Protein AF-A0A2G9Y1F9-F1 (afdb_monomer_lite)

Secondary structure (DSSP, 8-state):
--HHHHHHHHHHHHHHHHHHHHHHHHTSS-HHHHHHHHHHHHHHHHHHHHHHHHHHT----HHHHHHHHHHHHHHHHHHHT-HHHHHHHHHHHHHHHHHHHHHHHHHTTS--HHHHHHHHHHHHHHHHHHHHHHHHHHHS-GGGGGG-

Structure (mmCIF, N/CA/C/O backbone):
data_AF-A0A2G9Y1F9-F1
#
_entry.id   AF-A0A2G9Y1F9-F1
#
loop_
_atom_site.group_PDB
_atom_site.id
_atom_site.type_symbol
_atom_site.label_atom_id
_atom_site.label_alt_id
_atom_site.label_comp_id
_atom_site.label_asym_id
_atom_site.label_entity_id
_atom_site.label_seq_id
_atom_site.pdbx_PDB_ins_code
_atom_site.Cartn_x
_atom_site.Cartn_y
_atom_site.Cartn_z
_atom_site.occupancy
_atom_site.B_iso_or_equiv
_atom_site.auth_seq_id
_atom_site.auth_comp_id
_atom_site.auth_asym_id
_atom_site.auth_atom_id
_atom_site.pdbx_PDB_model_num
ATOM 1 N N . MET A 1 1 ? 8.991 -26.734 -5.630 1.00 62.62 1 MET A N 1
ATOM 2 C CA . MET A 1 1 ? 7.708 -26.025 -5.420 1.00 62.62 1 MET A CA 1
ATOM 3 C C . MET A 1 1 ? 7.375 -25.263 -6.684 1.00 62.62 1 MET A C 1
ATOM 5 O O . MET A 1 1 ? 8.219 -24.498 -7.142 1.00 62.62 1 MET A O 1
ATOM 9 N N . GLU A 1 2 ? 6.191 -25.476 -7.248 1.00 85.88 2 GLU A N 1
ATOM 10 C CA . GLU A 1 2 ? 5.730 -24.705 -8.405 1.00 85.88 2 GLU A CA 1
ATOM 11 C C . GLU A 1 2 ? 5.581 -23.215 -8.056 1.00 85.88 2 GLU A C 1
ATOM 13 O O . GLU A 1 2 ? 5.295 -22.863 -6.908 1.00 85.88 2 GLU A O 1
ATOM 18 N N . LYS A 1 3 ? 5.781 -22.325 -9.040 1.00 84.75 3 LYS A N 1
ATOM 19 C CA . LYS A 1 3 ? 5.662 -20.863 -8.858 1.00 84.75 3 LYS A CA 1
ATOM 20 C C . LYS A 1 3 ? 4.294 -20.478 -8.285 1.00 84.75 3 LYS A C 1
ATOM 22 O O . LYS A 1 3 ? 4.214 -19.638 -7.393 1.00 84.75 3 LYS A O 1
ATOM 27 N N . THR A 1 4 ? 3.250 -21.170 -8.732 1.00 89.38 4 THR A N 1
ATOM 28 C CA . THR A 1 4 ? 1.864 -21.022 -8.280 1.00 89.38 4 THR A CA 1
ATOM 29 C C . THR A 1 4 ? 1.713 -21.243 -6.777 1.00 89.38 4 THR A C 1
ATOM 31 O O . THR A 1 4 ? 1.062 -20.446 -6.109 1.00 89.38 4 THR A O 1
ATOM 34 N N . ALA A 1 5 ? 2.373 -22.261 -6.215 1.00 89.19 5 ALA A N 1
ATOM 35 C CA . ALA A 1 5 ? 2.306 -22.542 -4.782 1.00 89.19 5 ALA A CA 1
ATOM 36 C C . ALA A 1 5 ? 2.920 -21.406 -3.951 1.00 89.19 5 ALA A C 1
ATOM 38 O O . ALA A 1 5 ? 2.364 -21.015 -2.929 1.00 89.19 5 ALA A O 1
ATOM 39 N N . LYS A 1 6 ? 4.033 -20.819 -4.413 1.00 87.94 6 LYS A N 1
ATOM 40 C CA . LYS A 1 6 ? 4.661 -19.677 -3.731 1.00 87.94 6 LYS A CA 1
ATOM 41 C C . LYS A 1 6 ? 3.743 -18.453 -3.723 1.00 87.94 6 LYS A C 1
ATOM 43 O O . LYS A 1 6 ? 3.576 -17.826 -2.684 1.00 87.94 6 LYS A O 1
ATOM 48 N N . ILE A 1 7 ? 3.117 -18.149 -4.861 1.00 90.69 7 ILE A N 1
ATOM 49 C CA . ILE A 1 7 ? 2.166 -17.034 -4.979 1.00 90.69 7 ILE A CA 1
ATOM 50 C C . ILE A 1 7 ? 0.947 -17.275 -4.086 1.00 90.69 7 ILE A C 1
ATOM 52 O O . ILE A 1 7 ? 0.532 -16.372 -3.364 1.00 90.69 7 ILE A O 1
ATOM 56 N N . ALA A 1 8 ? 0.412 -18.498 -4.077 1.00 92.88 8 ALA A N 1
ATOM 57 C CA . ALA A 1 8 ? -0.714 -18.861 -3.225 1.00 92.88 8 ALA A CA 1
ATOM 58 C C . ALA A 1 8 ? -0.398 -18.632 -1.740 1.00 92.88 8 ALA A C 1
ATOM 60 O O . ALA A 1 8 ? -1.220 -18.062 -1.032 1.00 92.88 8 ALA A O 1
ATOM 61 N N . VAL A 1 9 ? 0.806 -18.986 -1.278 1.00 92.44 9 VAL A N 1
ATOM 62 C CA . VAL A 1 9 ? 1.230 -18.731 0.110 1.00 92.44 9 VAL A CA 1
ATOM 63 C C . VAL A 1 9 ? 1.259 -17.232 0.426 1.00 92.44 9 VAL A C 1
ATOM 65 O O . VAL A 1 9 ? 0.749 -16.825 1.471 1.00 92.44 9 VAL A O 1
ATOM 68 N N . ILE A 1 10 ? 1.789 -16.393 -0.473 1.00 92.31 10 ILE A N 1
ATOM 69 C CA . ILE A 1 10 ? 1.791 -14.929 -0.288 1.00 92.31 10 ILE A CA 1
ATOM 70 C C . ILE A 1 10 ? 0.351 -14.409 -0.188 1.00 92.31 10 ILE A C 1
ATOM 72 O O . ILE A 1 10 ? 0.013 -13.685 0.744 1.00 92.31 10 ILE A O 1
ATOM 76 N N . MET A 1 11 ? -0.518 -14.815 -1.116 1.00 93.06 11 MET A N 1
ATOM 77 C CA . MET A 1 11 ? -1.903 -14.339 -1.165 1.00 93.06 11 MET A CA 1
ATOM 78 C C . MET A 1 11 ? -2.705 -14.792 0.058 1.00 93.06 11 MET A C 1
ATOM 80 O O . MET A 1 11 ? -3.383 -13.981 0.684 1.00 93.06 11 MET A O 1
ATOM 84 N N . VAL A 1 12 ? -2.598 -16.067 0.440 1.00 95.12 12 VAL A N 1
ATOM 85 C CA . VAL A 1 12 ? -3.313 -16.626 1.596 1.00 95.12 12 VAL A CA 1
ATOM 86 C C . VAL A 1 12 ? -2.829 -15.993 2.894 1.00 95.12 12 VAL A C 1
ATOM 88 O O . VAL A 1 12 ? -3.658 -15.632 3.729 1.00 95.12 12 VAL A O 1
ATOM 91 N N . SER A 1 13 ? -1.517 -15.812 3.068 1.00 93.75 13 SER A N 1
ATOM 92 C CA . SER A 1 13 ? -0.974 -15.168 4.272 1.00 93.75 13 SER A CA 1
ATOM 93 C C . SER A 1 13 ? -1.430 -13.712 4.381 1.00 93.75 13 SER A C 1
ATOM 95 O O . SER A 1 13 ? -1.929 -13.311 5.431 1.00 93.75 13 SER A O 1
ATOM 97 N N . MET A 1 14 ? -1.359 -12.949 3.288 1.00 94.12 14 MET A N 1
ATOM 98 C CA . MET A 1 14 ? -1.812 -11.559 3.246 1.00 94.12 14 MET A CA 1
ATOM 99 C C . MET A 1 14 ? -3.306 -11.432 3.566 1.00 94.12 14 MET A C 1
ATOM 101 O O . MET A 1 14 ? -3.687 -10.633 4.423 1.00 94.12 14 MET A O 1
ATOM 105 N N . LEU A 1 15 ? -4.150 -12.245 2.920 1.00 93.62 15 LEU A N 1
ATOM 106 C CA . LEU A 1 15 ? -5.595 -12.239 3.153 1.00 93.62 15 LEU A CA 1
ATOM 107 C C . LEU A 1 15 ? -5.923 -12.601 4.598 1.00 93.62 15 LEU A C 1
ATOM 109 O O . LEU A 1 15 ? -6.695 -11.886 5.228 1.00 93.62 15 LEU A O 1
ATOM 113 N N . SER A 1 16 ? -5.288 -13.645 5.136 1.00 94.44 16 SER A N 1
ATOM 114 C CA . SER A 1 16 ? -5.521 -14.109 6.508 1.00 94.44 16 SER A CA 1
ATOM 115 C C . SER A 1 16 ? -5.185 -13.033 7.539 1.00 94.44 16 SER A C 1
ATOM 117 O O . SER A 1 16 ? -5.936 -12.829 8.493 1.00 94.44 16 SER A O 1
ATOM 119 N N . VAL A 1 17 ? -4.078 -12.313 7.340 1.00 94.81 17 VAL A N 1
ATOM 120 C CA . VAL A 1 17 ? -3.635 -11.255 8.255 1.00 94.81 17 VAL A CA 1
ATOM 121 C C . VAL A 1 17 ? -4.549 -10.032 8.177 1.00 94.81 17 VAL A C 1
ATOM 123 O O . VAL A 1 17 ? -4.948 -9.514 9.220 1.00 94.81 17 VAL A O 1
ATOM 126 N N . TYR A 1 18 ? -4.967 -9.611 6.978 1.00 92.31 18 TYR A N 1
ATOM 127 C CA . TYR A 1 18 ? -5.924 -8.509 6.841 1.00 92.31 18 TYR A CA 1
ATOM 128 C C . TYR A 1 18 ? -7.310 -8.856 7.387 1.00 92.31 18 TYR A C 1
ATOM 130 O O . TYR A 1 18 ? -7.879 -8.066 8.143 1.00 92.31 18 TYR A O 1
ATOM 138 N N . SER A 1 19 ? -7.846 -10.035 7.058 1.00 91.88 19 SER A N 1
ATOM 139 C CA . SER A 1 19 ? -9.144 -10.479 7.573 1.00 91.88 19 SER A CA 1
ATOM 140 C C . SER A 1 19 ? -9.110 -10.656 9.086 1.00 91.88 19 SER A C 1
ATOM 142 O O . SER A 1 19 ? -10.044 -10.248 9.772 1.00 91.88 19 SER A O 1
ATOM 144 N N . GLY A 1 20 ? -8.015 -11.214 9.614 1.00 92.06 20 GLY A N 1
ATOM 145 C CA . GLY A 1 20 ? -7.795 -11.369 11.047 1.00 92.06 20 GLY A CA 1
ATOM 146 C C . GLY A 1 20 ? -7.717 -10.019 11.752 1.00 92.06 20 GLY A C 1
ATOM 147 O O . GLY A 1 20 ? -8.406 -9.814 12.746 1.00 92.06 20 GLY A O 1
ATOM 148 N N . GLY A 1 21 ? -6.954 -9.068 11.206 1.00 90.31 21 GLY A N 1
ATOM 149 C CA . GLY A 1 21 ? -6.843 -7.719 11.756 1.00 90.31 21 GLY A CA 1
ATOM 150 C C . GLY A 1 21 ? -8.165 -6.960 11.759 1.00 90.31 21 GLY A C 1
ATOM 151 O O . GLY A 1 21 ? -8.526 -6.364 12.773 1.00 90.31 21 GLY A O 1
ATOM 152 N N . TRP A 1 22 ? -8.933 -7.044 10.671 1.00 89.31 22 TRP A N 1
ATOM 153 C CA . TRP A 1 22 ? -10.268 -6.449 10.604 1.00 89.31 22 TRP A CA 1
ATOM 154 C C . TRP A 1 22 ? -11.238 -7.092 11.605 1.00 89.31 22 TRP A C 1
ATOM 156 O O . TRP A 1 22 ? -11.905 -6.383 12.357 1.00 89.31 22 TRP A O 1
ATOM 166 N N . PHE A 1 23 ? -11.267 -8.425 11.683 1.00 90.38 23 PHE A N 1
ATOM 167 C CA . PHE A 1 23 ? -12.123 -9.152 12.621 1.00 90.38 23 PHE A CA 1
ATOM 168 C C . PHE A 1 23 ? -11.795 -8.813 14.081 1.00 90.38 23 PHE A C 1
ATOM 170 O O . PHE A 1 23 ? -12.698 -8.547 14.875 1.00 90.38 23 PHE A O 1
ATOM 177 N N . LEU A 1 24 ? -10.509 -8.768 14.438 1.00 88.44 24 LEU A N 1
ATOM 178 C CA . LEU A 1 24 ? -10.074 -8.458 15.800 1.00 88.44 24 LEU A CA 1
ATOM 179 C C . LEU A 1 24 ? -10.390 -7.009 16.188 1.00 88.44 24 LEU A C 1
ATOM 181 O O . LEU A 1 24 ? -10.742 -6.744 17.339 1.00 88.44 24 LEU A O 1
ATOM 185 N N . ARG A 1 25 ? -10.303 -6.090 15.218 1.00 84.38 25 ARG A N 1
ATOM 186 C CA . ARG A 1 25 ? -10.618 -4.674 15.410 1.00 84.38 25 ARG A CA 1
ATOM 187 C C . ARG A 1 25 ? -12.111 -4.432 15.614 1.00 84.38 25 ARG A C 1
ATOM 189 O O . ARG A 1 25 ? -12.461 -3.647 16.487 1.00 84.38 25 ARG A O 1
ATOM 196 N N . GLU A 1 26 ? -12.954 -5.082 14.813 1.00 84.31 26 GLU A N 1
ATOM 197 C CA . GLU A 1 26 ? -14.388 -4.777 14.746 1.00 84.31 26 GLU A CA 1
ATOM 198 C C . GLU A 1 26 ? -15.240 -5.674 15.650 1.00 84.31 26 GLU A C 1
ATOM 200 O O . GLU A 1 26 ? -16.171 -5.208 16.297 1.00 84.31 26 GLU A O 1
ATOM 205 N N . LYS A 1 27 ? -14.918 -6.971 15.720 1.00 83.44 27 LYS A N 1
ATOM 206 C CA . LYS A 1 27 ? -15.686 -7.961 16.495 1.00 83.44 27 LYS A CA 1
ATOM 207 C C . LYS A 1 27 ? -15.005 -8.377 17.792 1.00 83.44 27 LYS A C 1
ATOM 209 O O . LYS A 1 27 ? -15.686 -8.779 18.727 1.00 83.44 27 LYS A O 1
ATOM 214 N N . GLY A 1 28 ? -13.676 -8.302 17.850 1.00 75.00 28 GLY A N 1
ATOM 215 C CA . GLY A 1 28 ? -12.899 -8.737 19.013 1.00 75.00 28 GLY A CA 1
ATOM 216 C C . GLY A 1 28 ? -12.770 -7.699 20.130 1.00 75.00 28 GLY A C 1
ATOM 217 O O . GLY A 1 28 ? -12.317 -8.047 21.212 1.00 75.00 28 GLY A O 1
ATOM 218 N N . GLY A 1 29 ? -13.100 -6.426 19.884 1.00 79.31 29 GLY A N 1
ATOM 219 C CA . GLY A 1 29 ? -12.879 -5.333 20.845 1.00 79.31 29 GLY A CA 1
ATOM 220 C C . GLY A 1 29 ? -11.400 -4.968 21.068 1.00 79.31 29 GLY A C 1
ATOM 221 O O . GLY A 1 29 ? -11.096 -3.999 21.762 1.00 79.31 29 GLY A O 1
ATOM 222 N N . TYR A 1 30 ? -10.458 -5.683 20.441 1.00 82.44 30 TYR A N 1
ATOM 223 C CA . TYR A 1 30 ? -9.018 -5.447 20.557 1.00 82.44 30 TYR A CA 1
ATOM 224 C C . TYR A 1 30 ? -8.530 -4.486 19.471 1.00 82.44 30 TYR A C 1
ATOM 226 O O . TYR A 1 30 ? -7.829 -4.871 18.531 1.00 82.44 30 TYR A O 1
ATOM 234 N N . ARG A 1 31 ? -8.881 -3.203 19.620 1.00 79.50 31 ARG A N 1
ATOM 235 C CA . ARG A 1 31 ? -8.560 -2.139 18.652 1.00 79.50 31 ARG A CA 1
ATOM 236 C C . ARG A 1 31 ? -7.072 -2.108 18.269 1.00 79.50 31 ARG A C 1
ATOM 238 O O . ARG A 1 31 ? -6.749 -2.138 17.085 1.00 79.50 31 ARG A O 1
ATOM 245 N N . ARG A 1 32 ? -6.172 -2.116 19.262 1.00 81.00 32 ARG A N 1
ATOM 246 C CA . ARG A 1 32 ? -4.710 -2.032 19.056 1.00 81.00 32 ARG A CA 1
ATOM 247 C C . ARG A 1 32 ? -4.144 -3.251 18.323 1.00 81.00 32 ARG A C 1
ATOM 249 O O . ARG A 1 32 ? -3.371 -3.099 17.384 1.00 81.00 32 ARG A O 1
ATOM 256 N N . SER A 1 33 ? -4.551 -4.456 18.717 1.00 85.81 33 SER A N 1
ATOM 257 C CA . SER A 1 33 ? -4.077 -5.698 18.093 1.00 85.81 33 SER A CA 1
ATOM 258 C C . SER A 1 33 ? -4.600 -5.854 16.664 1.00 85.81 33 SER A C 1
ATOM 260 O O . SER A 1 33 ? -3.862 -6.296 15.787 1.00 85.81 33 SER A O 1
ATOM 262 N N . GLY A 1 34 ? -5.847 -5.443 16.410 1.00 86.00 34 GLY A N 1
ATOM 263 C CA . GLY A 1 34 ? -6.411 -5.398 15.063 1.00 86.00 34 GLY A CA 1
ATOM 264 C C . GLY A 1 34 ? -5.668 -4.422 14.148 1.00 86.00 34 GLY A C 1
ATOM 265 O O . GLY A 1 34 ? -5.325 -4.778 13.024 1.00 86.00 34 GLY A O 1
ATOM 266 N N . GLU A 1 35 ? -5.334 -3.224 14.638 1.00 85.81 35 GLU A N 1
ATOM 267 C CA . GLU A 1 35 ? -4.512 -2.265 13.885 1.00 85.81 35 GLU A CA 1
ATOM 268 C C . GLU A 1 35 ? -3.091 -2.785 13.620 1.00 85.81 35 GLU A C 1
ATOM 270 O O . GLU A 1 35 ? -2.598 -2.651 12.501 1.00 85.81 35 GLU A O 1
ATOM 275 N N . ALA A 1 36 ? -2.460 -3.451 14.592 1.00 88.88 36 ALA A N 1
ATOM 276 C CA . ALA A 1 36 ? -1.151 -4.079 14.407 1.00 88.88 36 ALA A CA 1
ATOM 277 C C . ALA A 1 36 ? -1.173 -5.184 13.334 1.00 88.88 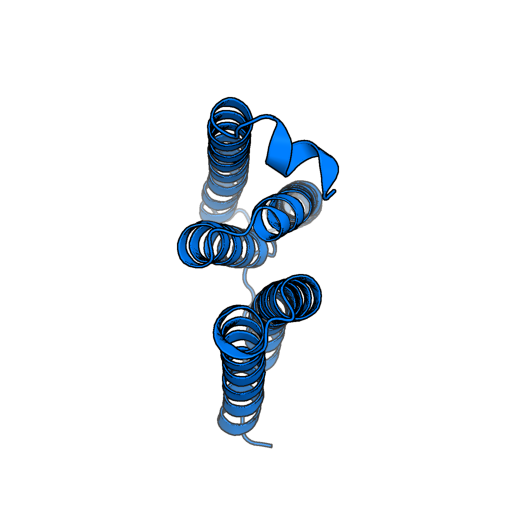36 ALA A C 1
ATOM 279 O O . ALA A 1 36 ? -0.261 -5.270 12.515 1.00 88.88 36 ALA A O 1
ATOM 280 N N . LEU A 1 37 ? -2.231 -6.000 13.289 1.00 91.12 37 LEU A N 1
ATOM 281 C CA . LEU A 1 37 ? -2.425 -7.006 12.239 1.00 91.12 37 LEU A CA 1
ATOM 282 C C . LEU A 1 37 ? -2.637 -6.365 10.863 1.00 91.12 37 LEU A C 1
ATOM 284 O O . LEU A 1 37 ? -2.070 -6.828 9.881 1.00 91.12 37 LEU A O 1
ATOM 288 N N . ILE A 1 38 ? -3.398 -5.273 10.774 1.00 90.44 38 ILE A N 1
ATOM 289 C CA . ILE A 1 38 ? -3.577 -4.548 9.507 1.00 90.44 38 ILE A CA 1
ATOM 290 C C . ILE A 1 38 ? -2.240 -3.945 9.030 1.00 90.44 38 ILE A C 1
ATOM 292 O O . ILE A 1 38 ? -1.928 -4.012 7.839 1.00 90.44 38 ILE A O 1
ATOM 296 N N . LEU A 1 39 ? -1.423 -3.410 9.945 1.00 90.56 39 LEU A N 1
ATOM 297 C CA . LEU A 1 39 ? -0.058 -2.961 9.644 1.00 90.56 39 LEU A CA 1
ATOM 298 C C . LEU A 1 39 ? 0.825 -4.112 9.156 1.00 90.56 39 LEU A C 1
ATOM 300 O O . LEU A 1 39 ? 1.526 -3.970 8.156 1.00 90.56 39 LEU A O 1
ATOM 304 N N . LEU A 1 40 ? 0.763 -5.265 9.823 1.00 92.69 40 LEU A N 1
ATOM 305 C CA . LEU A 1 40 ? 1.490 -6.461 9.408 1.00 92.69 40 LEU A CA 1
ATOM 306 C C . LEU A 1 40 ? 1.071 -6.902 7.998 1.00 92.69 40 LEU A C 1
ATOM 308 O O . LEU A 1 40 ? 1.929 -7.218 7.178 1.00 92.69 40 LEU A O 1
ATOM 312 N N . GLY A 1 41 ? -0.226 -6.848 7.683 1.00 93.56 41 GLY A N 1
ATOM 313 C CA . GLY A 1 41 ? -0.745 -7.118 6.341 1.00 93.56 41 GLY A CA 1
ATOM 314 C C . GLY A 1 41 ? -0.122 -6.204 5.284 1.00 93.56 41 GLY A C 1
ATOM 315 O O . GLY A 1 41 ? 0.275 -6.675 4.220 1.00 93.56 41 GLY A O 1
ATOM 316 N N . ALA A 1 42 ? 0.067 -4.921 5.606 1.00 92.50 42 ALA A N 1
ATOM 317 C CA . ALA A 1 42 ? 0.711 -3.957 4.714 1.00 92.50 42 ALA A CA 1
ATOM 318 C C . ALA A 1 42 ? 2.208 -4.240 4.489 1.00 92.50 42 ALA A C 1
ATOM 320 O O . ALA A 1 42 ? 2.722 -3.989 3.396 1.00 92.50 42 ALA A O 1
ATOM 321 N N . ILE A 1 43 ? 2.903 -4.803 5.481 1.00 92.88 43 ILE A N 1
ATOM 322 C CA . ILE A 1 43 ? 4.296 -5.260 5.342 1.00 92.88 43 ILE A CA 1
ATOM 323 C C . ILE A 1 43 ? 4.373 -6.524 4.481 1.00 92.88 43 ILE A C 1
ATOM 325 O O . ILE A 1 43 ? 5.248 -6.629 3.617 1.00 92.88 43 ILE A O 1
ATOM 329 N N . ILE A 1 44 ? 3.452 -7.471 4.684 1.00 94.25 44 ILE A N 1
ATOM 330 C CA . ILE A 1 44 ? 3.365 -8.701 3.883 1.00 94.25 44 ILE A CA 1
ATOM 331 C C . ILE A 1 44 ? 3.068 -8.360 2.422 1.00 94.25 44 ILE A C 1
ATOM 333 O O . ILE A 1 44 ? 3.706 -8.920 1.536 1.00 94.25 44 ILE A O 1
ATOM 337 N N . TYR A 1 45 ? 2.166 -7.409 2.168 1.00 93.81 45 TYR A N 1
ATOM 338 C CA . TYR A 1 45 ? 1.874 -6.903 0.827 1.00 93.81 45 TYR A CA 1
ATOM 339 C C . TYR A 1 45 ? 3.140 -6.402 0.115 1.00 93.81 45 TYR A C 1
ATOM 341 O O . TYR A 1 45 ? 3.474 -6.889 -0.965 1.00 93.81 45 TYR A O 1
ATOM 349 N N . GLY A 1 46 ? 3.895 -5.499 0.748 1.00 92.38 46 GLY A N 1
ATOM 350 C CA . GLY A 1 46 ? 5.152 -4.993 0.192 1.00 92.38 46 GLY A CA 1
ATOM 351 C C . GLY A 1 46 ? 6.188 -6.081 -0.043 1.00 92.38 46 GLY A C 1
ATOM 352 O O . GLY A 1 46 ? 6.749 -6.199 -1.130 1.00 92.38 46 GLY A O 1
ATOM 353 N N . SER A 1 47 ? 6.395 -6.930 0.964 1.00 92.12 47 SER A N 1
ATOM 354 C CA . SER A 1 47 ? 7.322 -8.065 0.881 1.00 92.12 47 SER A CA 1
ATOM 355 C C . SER A 1 47 ? 6.934 -9.030 -0.247 1.00 92.12 47 SER A C 1
ATOM 357 O O . SER A 1 47 ? 7.802 -9.545 -0.950 1.00 92.12 47 SER A O 1
ATOM 359 N N . GLY A 1 48 ? 5.631 -9.233 -0.465 1.00 92.69 48 GLY A N 1
ATOM 360 C CA . GLY A 1 48 ? 5.073 -10.032 -1.550 1.00 92.69 48 GLY A CA 1
ATOM 361 C C . GLY A 1 48 ? 5.440 -9.506 -2.936 1.00 92.69 48 GLY A C 1
ATOM 362 O O . GLY A 1 48 ? 5.813 -10.304 -3.793 1.00 92.69 48 GLY A O 1
ATOM 363 N N . ILE A 1 49 ? 5.416 -8.184 -3.146 1.00 91.44 49 ILE A N 1
ATOM 364 C CA . ILE A 1 49 ? 5.829 -7.553 -4.413 1.00 91.44 49 ILE A CA 1
ATOM 365 C C . ILE A 1 49 ? 7.280 -7.928 -4.748 1.00 91.44 49 ILE A C 1
ATOM 367 O O . ILE A 1 49 ? 7.556 -8.424 -5.843 1.00 91.44 49 ILE A O 1
ATOM 371 N N . PHE A 1 50 ? 8.202 -7.769 -3.792 1.00 89.62 50 PHE A N 1
ATOM 372 C CA . PHE A 1 50 ? 9.610 -8.131 -3.995 1.00 89.62 50 PHE A CA 1
ATOM 373 C C . PHE A 1 50 ? 9.796 -9.636 -4.220 1.00 89.62 50 PHE A C 1
ATOM 375 O O . PHE A 1 50 ? 10.561 -10.041 -5.098 1.00 89.62 50 PHE A O 1
ATOM 382 N N . LEU A 1 51 ? 9.071 -10.478 -3.475 1.00 90.88 51 LEU A N 1
ATOM 383 C CA . LEU A 1 51 ? 9.162 -11.931 -3.619 1.00 90.88 51 LEU A CA 1
ATOM 384 C C . LEU A 1 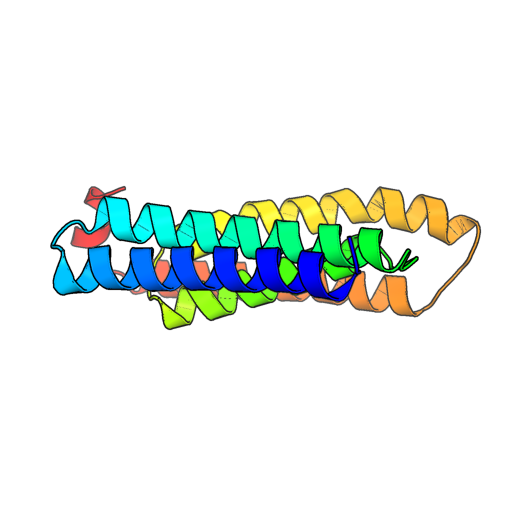51 ? 8.663 -12.402 -4.995 1.00 90.88 51 LEU A C 1
ATOM 386 O O . LEU A 1 51 ? 9.259 -13.295 -5.596 1.00 90.88 51 LEU A O 1
ATOM 390 N N . ILE A 1 52 ? 7.598 -11.790 -5.523 1.00 90.44 52 ILE A N 1
ATOM 391 C CA . ILE A 1 52 ? 7.093 -12.054 -6.879 1.00 90.44 52 ILE A CA 1
ATOM 392 C C . ILE A 1 52 ? 8.146 -11.659 -7.918 1.00 90.44 52 ILE A C 1
ATOM 394 O O . ILE A 1 52 ? 8.439 -12.457 -8.812 1.00 90.44 52 ILE A O 1
ATOM 398 N N . GLY A 1 53 ? 8.774 -10.488 -7.762 1.00 87.94 53 GLY A N 1
ATOM 399 C CA . GLY A 1 53 ? 9.891 -10.060 -8.608 1.00 87.94 53 GLY A CA 1
ATOM 400 C C . GLY A 1 53 ? 11.004 -11.112 -8.677 1.00 87.94 53 GLY A C 1
ATOM 401 O O . GLY A 1 53 ? 11.456 -11.469 -9.766 1.00 87.94 53 GLY A O 1
ATOM 402 N N . GLN A 1 54 ? 11.362 -11.702 -7.532 1.00 89.00 54 GLN A N 1
ATOM 403 C CA . GLN A 1 54 ? 12.353 -12.782 -7.451 1.00 89.00 54 GLN A CA 1
ATOM 404 C C . GLN A 1 54 ? 11.872 -14.096 -8.093 1.00 89.00 54 GLN A C 1
ATOM 406 O O . GLN A 1 54 ? 12.622 -14.733 -8.828 1.00 89.00 54 GLN A O 1
ATOM 411 N N . ILE A 1 55 ? 10.620 -14.515 -7.867 1.00 90.19 55 ILE A N 1
ATOM 412 C CA . ILE A 1 55 ? 10.058 -15.765 -8.427 1.00 90.19 55 ILE A CA 1
ATOM 413 C C . ILE A 1 55 ? 10.057 -15.757 -9.963 1.00 90.19 55 ILE A C 1
ATOM 415 O O . ILE A 1 55 ? 10.254 -16.798 -10.610 1.00 90.19 55 ILE A O 1
ATOM 419 N N . PHE A 1 56 ? 9.806 -14.592 -10.553 1.00 88.44 56 PHE A N 1
ATOM 420 C CA . PHE A 1 56 ? 9.746 -14.422 -12.000 1.00 88.44 56 PHE A CA 1
ATOM 421 C C . PHE A 1 56 ? 11.043 -13.887 -12.613 1.00 88.44 56 PHE A C 1
ATOM 423 O O . PHE A 1 56 ? 11.115 -13.810 -13.834 1.00 88.44 56 PHE A O 1
ATOM 430 N N . ASN A 1 57 ? 12.077 -13.609 -11.809 1.00 84.56 57 ASN A N 1
ATOM 431 C CA . ASN A 1 57 ? 13.318 -12.962 -12.253 1.00 84.56 57 ASN A CA 1
ATOM 432 C C . ASN A 1 57 ? 13.047 -11.684 -13.065 1.00 84.56 57 ASN A C 1
ATOM 434 O O . ASN A 1 57 ? 13.694 -11.425 -14.081 1.00 84.56 57 ASN A O 1
ATOM 438 N N . ILE A 1 58 ? 12.057 -10.903 -12.629 1.00 81.88 58 ILE A N 1
ATOM 439 C CA . ILE A 1 58 ? 11.684 -9.660 -13.298 1.00 81.88 58 ILE A CA 1
ATOM 440 C C . ILE A 1 58 ? 12.792 -8.644 -13.025 1.00 81.88 58 ILE A C 1
ATOM 442 O O . ILE A 1 58 ? 13.001 -8.229 -11.885 1.00 81.88 58 ILE A O 1
ATOM 446 N N . ARG A 1 59 ? 13.488 -8.225 -14.085 1.00 69.75 59 ARG A N 1
ATOM 447 C CA . ARG A 1 59 ? 14.418 -7.093 -14.051 1.00 69.75 59 ARG A CA 1
ATOM 448 C C . ARG A 1 59 ? 13.610 -5.805 -14.198 1.00 69.75 59 ARG A C 1
ATOM 450 O O . ARG A 1 59 ? 13.541 -5.237 -15.277 1.00 69.75 59 ARG A O 1
ATOM 457 N N . SER A 1 60 ? 12.917 -5.426 -13.127 1.00 67.81 60 SER A N 1
ATOM 458 C CA . SER A 1 60 ? 12.199 -4.151 -13.034 1.00 67.81 60 SER A CA 1
ATOM 459 C C . SER A 1 60 ? 12.997 -3.176 -12.192 1.00 67.81 60 SER A C 1
ATOM 461 O O . SER A 1 60 ? 13.801 -3.572 -11.343 1.00 67.81 60 SER A O 1
ATOM 463 N N . ASN A 1 61 ? 12.722 -1.894 -12.385 1.00 71.94 61 ASN A N 1
ATOM 464 C CA . ASN A 1 61 ? 13.318 -0.849 -11.580 1.00 71.94 61 ASN A CA 1
ATOM 465 C C . ASN A 1 61 ? 12.834 -0.969 -10.131 1.00 71.94 61 ASN A C 1
ATOM 467 O O . ASN A 1 61 ? 11.641 -1.105 -9.858 1.00 71.94 61 ASN A O 1
ATOM 471 N N . TRP A 1 62 ? 13.774 -0.884 -9.191 1.00 71.25 62 TRP A N 1
ATOM 472 C CA . TRP A 1 62 ? 13.493 -0.905 -7.755 1.00 71.25 62 TRP A CA 1
ATOM 473 C C . TRP A 1 62 ? 12.442 0.134 -7.311 1.00 71.25 62 TRP A C 1
ATOM 475 O O . TRP A 1 62 ? 11.581 -0.234 -6.509 1.00 71.25 62 TRP A O 1
ATOM 485 N N . PRO A 1 63 ? 12.428 1.378 -7.845 1.00 78.88 63 PRO A N 1
ATOM 486 C CA . PRO A 1 63 ? 11.412 2.378 -7.513 1.00 78.88 63 PRO A CA 1
ATOM 487 C C . PRO A 1 63 ? 9.968 1.928 -7.789 1.00 78.88 63 PRO A C 1
ATOM 489 O O . PRO A 1 63 ? 9.073 2.257 -7.012 1.00 78.88 63 PRO A O 1
ATOM 492 N N . ASP A 1 64 ? 9.727 1.127 -8.830 1.00 82.25 64 ASP A N 1
ATOM 493 C CA . ASP A 1 64 ? 8.371 0.700 -9.210 1.00 82.25 64 ASP A CA 1
ATOM 494 C C . ASP A 1 64 ? 7.727 -0.175 -8.127 1.00 82.25 64 ASP A C 1
ATOM 496 O O . ASP A 1 64 ? 6.538 -0.048 -7.826 1.00 82.25 64 ASP A O 1
ATOM 500 N N . ALA A 1 65 ? 8.528 -1.027 -7.479 1.00 86.75 65 ALA A N 1
ATOM 501 C CA . ALA A 1 65 ? 8.066 -1.861 -6.375 1.00 86.75 65 ALA A CA 1
ATOM 502 C C . ALA A 1 65 ? 7.653 -1.014 -5.160 1.00 86.75 65 ALA A C 1
ATOM 504 O O . ALA A 1 65 ? 6.611 -1.269 -4.553 1.00 86.75 65 ALA A O 1
ATOM 505 N N . PHE A 1 66 ? 8.426 0.029 -4.832 1.00 87.19 66 PHE A N 1
ATOM 506 C CA . PHE A 1 66 ? 8.084 0.962 -3.754 1.00 87.19 66 PHE A CA 1
ATOM 507 C C . PHE A 1 66 ? 6.868 1.827 -4.095 1.00 87.19 66 PHE A C 1
ATOM 509 O O . PHE A 1 66 ? 6.059 2.095 -3.208 1.00 87.19 66 PHE A O 1
ATOM 516 N N . LEU A 1 67 ? 6.692 2.212 -5.363 1.00 86.56 67 LEU A N 1
ATOM 517 C CA . LEU A 1 67 ? 5.504 2.926 -5.833 1.00 86.56 67 LEU A CA 1
ATOM 518 C C . LEU A 1 67 ? 4.240 2.074 -5.644 1.00 86.56 67 LEU A C 1
ATOM 520 O O . LEU A 1 67 ? 3.273 2.530 -5.032 1.00 86.56 67 LEU A O 1
ATOM 524 N N . LEU A 1 68 ? 4.261 0.819 -6.106 1.00 89.62 68 LEU A N 1
ATOM 525 C CA . LEU A 1 68 ? 3.150 -0.125 -5.933 1.00 89.62 68 LEU A CA 1
ATOM 526 C C . LEU A 1 68 ? 2.858 -0.398 -4.454 1.00 89.62 68 LEU A C 1
ATOM 528 O O . LEU A 1 68 ? 1.693 -0.451 -4.043 1.00 89.62 68 LEU A O 1
ATOM 532 N N . TRP A 1 69 ? 3.907 -0.536 -3.640 1.00 92.94 69 TRP A N 1
ATOM 533 C CA . TRP A 1 69 ? 3.756 -0.729 -2.204 1.00 92.94 69 TRP A CA 1
ATOM 534 C C . TRP A 1 69 ? 3.106 0.492 -1.542 1.00 92.94 69 TRP A C 1
ATOM 536 O O . TRP A 1 69 ? 2.090 0.361 -0.856 1.00 92.94 69 TRP A O 1
ATOM 546 N N . GLY A 1 70 ? 3.641 1.686 -1.795 1.00 89.25 70 GLY A N 1
ATOM 547 C CA . GLY A 1 70 ? 3.149 2.936 -1.229 1.00 89.25 70 GLY A CA 1
ATOM 548 C C . GLY A 1 70 ? 1.693 3.218 -1.599 1.00 89.25 70 GLY A C 1
ATOM 549 O O . GLY A 1 70 ? 0.896 3.531 -0.715 1.00 89.25 70 GLY A O 1
ATOM 550 N N . ILE A 1 71 ? 1.310 3.036 -2.869 1.00 88.25 71 ILE A N 1
ATOM 551 C CA . ILE A 1 71 ? -0.082 3.212 -3.319 1.00 88.25 71 ILE A CA 1
ATOM 552 C C . ILE A 1 71 ? -1.012 2.242 -2.586 1.00 88.25 71 ILE A C 1
ATOM 554 O O . ILE A 1 71 ? -2.038 2.666 -2.054 1.00 88.25 71 ILE A O 1
ATOM 558 N N . GLY A 1 72 ? -0.650 0.958 -2.508 1.00 89.31 72 GLY A N 1
ATOM 559 C CA . GLY A 1 72 ? -1.478 -0.038 -1.824 1.00 89.31 72 GLY A CA 1
ATOM 560 C C . GLY A 1 72 ? -1.660 0.267 -0.335 1.00 89.31 72 GLY A C 1
ATOM 561 O O . GLY A 1 72 ? -2.767 0.146 0.186 1.00 89.31 72 GLY A O 1
ATOM 562 N N . VAL A 1 73 ? -0.611 0.749 0.342 1.00 89.56 73 VAL A N 1
ATOM 563 C CA . VAL A 1 73 ? -0.682 1.149 1.759 1.00 89.56 73 VAL A CA 1
ATOM 564 C C . VAL A 1 73 ? -1.583 2.367 1.947 1.00 89.56 73 VAL A C 1
ATOM 566 O O . VAL A 1 73 ? -2.375 2.385 2.885 1.00 89.56 73 VAL A O 1
ATOM 569 N N . VAL A 1 74 ? -1.510 3.364 1.059 1.00 86.62 74 VAL A N 1
ATOM 570 C CA . VAL A 1 74 ? -2.373 4.557 1.117 1.00 86.62 74 VAL A CA 1
ATOM 571 C C . VAL A 1 74 ? -3.837 4.180 0.897 1.00 86.62 74 VAL A C 1
ATOM 573 O O . VAL A 1 74 ? -4.689 4.557 1.701 1.00 86.62 74 VAL A O 1
ATOM 576 N N . VAL A 1 75 ? -4.133 3.390 -0.141 1.00 87.94 75 VAL A N 1
ATOM 577 C CA . VAL A 1 75 ? -5.493 2.895 -0.418 1.00 87.94 75 VAL A CA 1
ATOM 578 C C . VAL A 1 75 ? -6.029 2.113 0.779 1.00 87.94 75 VAL A C 1
ATOM 580 O O . VAL A 1 75 ? -7.154 2.352 1.219 1.00 87.94 75 VAL A O 1
ATOM 583 N N . MET A 1 76 ? -5.210 1.235 1.363 1.00 85.38 76 MET A N 1
ATOM 584 C CA . ME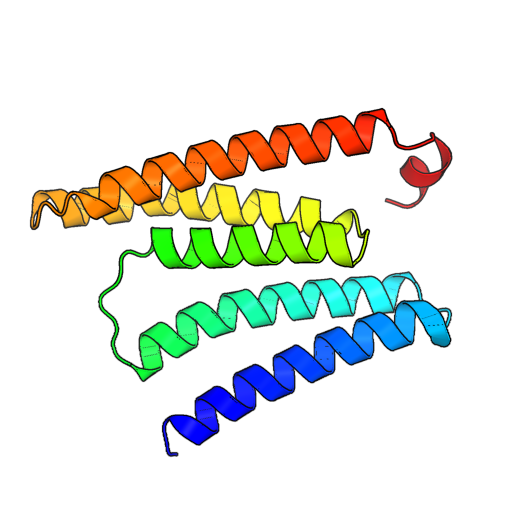T A 1 76 ? -5.600 0.484 2.553 1.00 85.38 76 MET A CA 1
ATOM 585 C C . MET A 1 76 ? -5.763 1.386 3.784 1.00 85.38 76 MET A C 1
ATOM 587 O O . MET A 1 76 ? -6.648 1.148 4.600 1.00 85.38 76 MET A O 1
ATOM 591 N N . GLY A 1 77 ? -4.958 2.443 3.911 1.00 83.88 77 GLY A N 1
ATOM 592 C CA . GLY A 1 77 ? -5.076 3.466 4.950 1.00 83.88 77 GLY A CA 1
ATOM 593 C C . GLY A 1 77 ? -6.433 4.159 4.929 1.00 83.88 77 GLY A C 1
ATOM 594 O O . GLY A 1 77 ? -7.082 4.271 5.971 1.00 83.88 77 GLY A O 1
ATOM 595 N N . PHE A 1 78 ? -6.899 4.534 3.735 1.00 80.31 78 PHE A N 1
ATOM 596 C CA . PHE A 1 78 ? -8.238 5.082 3.528 1.00 80.31 78 PHE A CA 1
ATOM 597 C C . PHE A 1 78 ? -9.340 4.049 3.779 1.00 80.31 78 PHE A C 1
ATOM 599 O O . PHE A 1 78 ? -10.290 4.351 4.497 1.00 80.31 78 PHE A O 1
ATOM 606 N N . ALA A 1 79 ? -9.207 2.829 3.250 1.00 82.31 79 ALA A N 1
ATOM 607 C CA . ALA A 1 79 ? -10.219 1.780 3.401 1.00 82.31 79 ALA A CA 1
ATOM 608 C C . ALA A 1 79 ? -10.384 1.320 4.860 1.00 82.31 79 ALA A C 1
ATOM 610 O O . ALA A 1 79 ? -11.498 1.107 5.333 1.00 82.31 79 ALA A O 1
ATOM 611 N N . ALA A 1 80 ? -9.278 1.189 5.594 1.00 77.38 80 ALA A N 1
ATOM 612 C CA . ALA A 1 80 ? -9.294 0.822 7.003 1.00 77.38 80 ALA A CA 1
ATOM 613 C C . ALA A 1 80 ? -9.603 2.015 7.922 1.00 77.38 80 ALA A C 1
ATOM 615 O O . ALA A 1 80 ? -9.932 1.794 9.088 1.00 77.38 80 ALA A O 1
ATOM 616 N N . GLY A 1 81 ? -9.462 3.261 7.459 1.00 72.88 81 GLY A N 1
ATOM 617 C CA . GLY A 1 81 ? -9.559 4.453 8.307 1.00 72.88 81 GLY A CA 1
ATOM 618 C C . GLY A 1 81 ? -8.546 4.447 9.459 1.00 72.88 81 GLY A C 1
ATOM 619 O O . GLY A 1 81 ? -8.873 4.857 10.569 1.00 72.88 81 GLY A O 1
ATOM 620 N N . SER A 1 82 ? -7.346 3.896 9.237 1.00 70.62 82 SER A N 1
ATOM 621 C CA . SER A 1 82 ? -6.318 3.735 10.276 1.00 70.62 82 SER A CA 1
ATOM 622 C C . SER A 1 82 ? -5.184 4.732 10.056 1.00 70.62 82 SER A C 1
ATOM 624 O O . SER A 1 82 ? -4.465 4.645 9.060 1.00 70.62 82 SER A O 1
ATOM 626 N N . PHE A 1 83 ? -4.968 5.633 11.016 1.00 70.06 83 PHE A N 1
ATOM 627 C CA . PHE A 1 83 ? -3.873 6.611 10.965 1.00 70.06 83 PHE A CA 1
ATOM 628 C C . PHE A 1 83 ? -2.488 5.954 10.919 1.00 70.06 83 PHE A C 1
ATOM 630 O O . PHE A 1 83 ? -1.592 6.436 10.229 1.00 70.06 83 PHE A O 1
ATOM 637 N N . SER A 1 84 ? -2.327 4.802 11.569 1.00 74.50 84 SER A N 1
ATOM 638 C CA . SER A 1 84 ? -1.071 4.048 11.615 1.00 74.50 84 SER A CA 1
ATOM 639 C C . SER A 1 84 ? -0.551 3.638 10.226 1.00 74.50 84 SER A C 1
ATOM 641 O O . SER A 1 84 ? 0.657 3.611 10.004 1.00 74.50 84 SER A O 1
ATOM 643 N N . LEU A 1 85 ? -1.439 3.376 9.257 1.00 77.31 85 LEU A N 1
ATOM 644 C CA . LEU A 1 85 ? -1.047 3.047 7.877 1.00 77.31 85 LEU A CA 1
ATOM 645 C C . LEU A 1 85 ? -0.470 4.259 7.136 1.00 77.31 85 LEU A C 1
ATOM 647 O O . LEU A 1 85 ? 0.468 4.111 6.354 1.00 77.31 85 LEU A O 1
ATOM 651 N N . PHE A 1 86 ? -0.972 5.465 7.416 1.00 76.12 86 PHE A N 1
ATOM 652 C CA . PHE A 1 86 ? -0.382 6.691 6.878 1.00 76.12 86 PHE A CA 1
ATOM 653 C C . PHE A 1 86 ? 1.028 6.902 7.432 1.00 76.12 86 PHE A C 1
ATOM 655 O O . PHE A 1 86 ? 1.941 7.197 6.663 1.00 76.12 86 PHE A O 1
ATOM 662 N N . TYR A 1 87 ? 1.250 6.641 8.723 1.00 79.88 87 TYR A N 1
ATOM 663 C CA . TYR A 1 87 ? 2.600 6.657 9.290 1.00 79.88 87 TYR A CA 1
ATOM 664 C C . TYR A 1 87 ? 3.523 5.625 8.646 1.00 79.88 87 TYR A C 1
ATOM 666 O O . TYR A 1 87 ? 4.670 5.957 8.376 1.00 79.88 87 TYR A O 1
ATOM 674 N N . LEU A 1 88 ? 3.032 4.419 8.340 1.00 84.19 88 LEU A N 1
ATOM 675 C CA . LEU A 1 88 ? 3.809 3.395 7.633 1.00 84.19 88 LEU A CA 1
ATOM 676 C C . LEU A 1 88 ? 4.147 3.806 6.192 1.00 84.19 88 LEU A C 1
ATOM 678 O O . LEU A 1 88 ? 5.210 3.469 5.680 1.00 84.19 88 LEU A O 1
ATOM 682 N N . SER A 1 89 ? 3.264 4.546 5.527 1.00 82.62 89 SER A N 1
ATOM 683 C CA . SER A 1 89 ? 3.489 4.957 4.141 1.00 82.62 89 SER A CA 1
ATOM 684 C C . SER A 1 89 ? 4.634 5.970 3.991 1.00 82.62 89 SER A C 1
ATOM 686 O O . SER A 1 89 ? 5.365 5.912 3.009 1.00 82.62 89 SER A O 1
ATOM 688 N N . ILE A 1 90 ? 4.853 6.854 4.972 1.00 83.44 90 ILE A N 1
ATOM 689 C CA . ILE A 1 90 ? 5.925 7.866 4.949 1.00 83.44 90 ILE A CA 1
ATOM 690 C C . ILE A 1 90 ? 7.324 7.243 4.769 1.00 83.44 90 ILE A C 1
ATOM 692 O O . ILE A 1 90 ? 8.006 7.623 3.815 1.00 83.44 90 ILE A O 1
ATOM 696 N N . PRO A 1 91 ? 7.779 6.288 5.607 1.00 86.44 91 PRO A N 1
ATOM 697 C CA . PRO A 1 91 ? 9.077 5.657 5.422 1.00 86.44 91 PRO A CA 1
ATOM 698 C C . PRO A 1 91 ? 9.146 4.858 4.120 1.00 86.44 91 PRO A C 1
ATOM 700 O O . PRO A 1 91 ? 10.206 4.839 3.511 1.00 86.44 91 PRO A O 1
ATOM 703 N N . ILE A 1 92 ? 8.047 4.263 3.635 1.00 86.56 92 ILE A N 1
ATOM 704 C CA . ILE A 1 92 ? 8.033 3.565 2.334 1.00 86.56 92 ILE A CA 1
ATOM 705 C C . ILE A 1 92 ? 8.364 4.537 1.197 1.00 86.56 92 ILE A C 1
ATOM 707 O O . ILE A 1 92 ? 9.218 4.242 0.362 1.00 86.56 92 ILE A O 1
ATOM 711 N N . TRP A 1 93 ? 7.738 5.715 1.186 1.00 84.94 93 TRP A N 1
ATOM 712 C CA . TRP A 1 93 ? 8.019 6.742 0.184 1.00 84.94 93 TRP A CA 1
ATOM 713 C C . TRP A 1 93 ? 9.445 7.286 0.291 1.00 84.94 93 TRP A C 1
ATOM 715 O O . TRP A 1 93 ? 10.116 7.440 -0.728 1.00 84.94 93 TRP A O 1
ATOM 725 N N . ILE A 1 94 ? 9.934 7.518 1.513 1.00 85.50 94 ILE A N 1
ATOM 726 C CA . ILE A 1 94 ? 11.318 7.943 1.760 1.00 85.50 94 ILE A CA 1
ATOM 727 C C . ILE A 1 94 ? 12.301 6.892 1.234 1.00 85.50 94 ILE A C 1
AT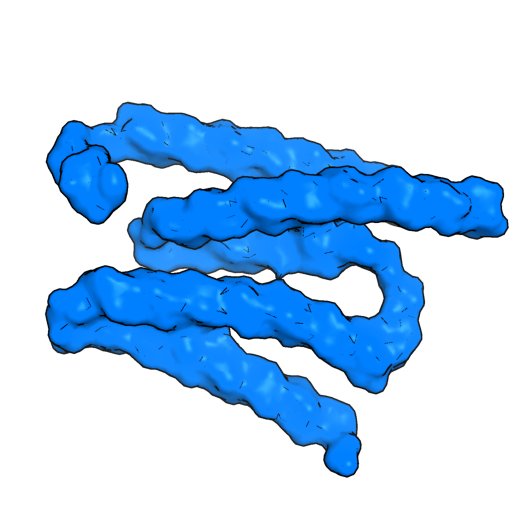OM 729 O O . ILE A 1 94 ? 13.231 7.238 0.512 1.00 85.50 94 ILE A O 1
ATOM 733 N N . LEU A 1 95 ? 12.079 5.611 1.537 1.00 85.31 95 LEU A N 1
ATOM 734 C CA . LEU A 1 95 ? 12.897 4.511 1.025 1.00 85.31 95 LEU A CA 1
ATOM 735 C C . LEU A 1 95 ? 12.858 4.454 -0.506 1.00 85.31 95 LEU A C 1
ATOM 737 O O . LEU A 1 95 ? 13.910 4.331 -1.126 1.00 85.31 95 LEU A O 1
ATOM 741 N N . GLY A 1 96 ? 11.685 4.642 -1.119 1.00 83.12 96 GLY A N 1
ATOM 742 C CA . GLY A 1 96 ? 11.548 4.762 -2.572 1.00 83.12 96 GLY A CA 1
ATOM 743 C C . GLY A 1 96 ? 12.428 5.876 -3.151 1.00 83.12 96 GLY A C 1
ATOM 744 O O . GLY A 1 96 ? 13.176 5.640 -4.100 1.00 83.12 96 GLY A O 1
ATOM 745 N N . ILE A 1 97 ? 12.434 7.057 -2.526 1.00 80.75 97 ILE A N 1
ATOM 746 C CA . ILE A 1 97 ? 13.306 8.177 -2.914 1.00 80.75 97 ILE A CA 1
ATOM 747 C C . ILE A 1 97 ? 14.788 7.826 -2.709 1.00 80.75 97 ILE A C 1
ATOM 749 O O . ILE A 1 97 ? 15.602 8.103 -3.586 1.00 80.75 97 ILE A O 1
ATOM 753 N N . PHE A 1 98 ? 15.160 7.170 -1.607 1.00 79.62 98 PHE A N 1
ATOM 754 C CA . PHE A 1 98 ? 16.543 6.731 -1.370 1.00 79.62 98 PHE A CA 1
ATOM 755 C C . PHE A 1 98 ? 17.024 5.663 -2.358 1.00 79.62 98 PHE A C 1
ATOM 757 O O . PHE A 1 98 ? 18.219 5.587 -2.632 1.00 79.62 98 PHE A O 1
ATOM 764 N N . THR A 1 99 ? 16.127 4.860 -2.934 1.00 71.00 99 THR A N 1
ATOM 765 C CA . THR A 1 99 ? 16.495 3.921 -4.007 1.00 71.00 99 THR A CA 1
ATOM 766 C C . THR A 1 99 ? 16.704 4.589 -5.369 1.00 71.00 99 THR A C 1
ATOM 768 O O . THR A 1 99 ? 17.308 3.986 -6.254 1.00 71.00 99 THR A O 1
ATOM 771 N N . CYS A 1 100 ? 16.292 5.852 -5.530 1.00 69.88 100 CYS A N 1
ATOM 772 C CA . CYS A 1 100 ? 16.495 6.641 -6.747 1.00 69.88 100 CYS A CA 1
ATOM 773 C C . CYS A 1 100 ? 17.973 6.758 -7.171 1.00 69.88 100 CYS A C 1
ATOM 775 O O . CYS A 1 100 ? 18.271 6.386 -8.304 1.00 69.88 100 CYS A O 1
ATOM 777 N N . PRO A 1 101 ? 18.929 7.185 -6.315 1.00 64.88 101 PRO A N 1
ATOM 778 C CA . PRO A 1 101 ? 20.340 7.261 -6.700 1.00 64.88 101 PRO A CA 1
ATOM 779 C C . PRO A 1 101 ? 20.924 5.911 -7.137 1.00 64.88 101 PRO A C 1
ATOM 781 O O . PRO A 1 101 ? 21.735 5.886 -8.057 1.00 64.88 101 PRO A O 1
ATOM 784 N N . PHE A 1 102 ? 20.476 4.792 -6.555 1.00 62.81 102 PHE A N 1
ATOM 785 C CA . PHE A 1 102 ? 20.879 3.450 -6.998 1.00 62.81 102 PHE A CA 1
ATOM 786 C C . PHE A 1 102 ? 20.304 3.088 -8.375 1.00 62.81 102 PHE A C 1
ATOM 788 O O . PHE A 1 102 ? 20.990 2.453 -9.173 1.00 62.81 102 PHE A O 1
ATOM 795 N N . GLY A 1 103 ? 19.077 3.522 -8.680 1.00 62.66 103 GLY A N 1
ATOM 796 C CA . GLY A 1 103 ? 18.487 3.392 -10.013 1.00 62.66 103 GLY A CA 1
ATOM 797 C C . GLY A 1 103 ? 19.187 4.267 -11.056 1.00 62.66 103 GLY A C 1
ATOM 798 O O . GLY A 1 103 ? 19.516 3.785 -12.133 1.00 62.66 103 GLY A O 1
ATOM 799 N N . ILE A 1 104 ? 19.486 5.523 -10.714 1.00 59.16 104 ILE A N 1
ATOM 800 C CA . ILE A 1 104 ? 20.198 6.461 -11.592 1.00 59.16 104 ILE A CA 1
ATOM 801 C C . ILE A 1 104 ? 21.603 5.943 -11.905 1.00 59.16 104 ILE A C 1
ATOM 803 O O . ILE A 1 104 ? 21.992 5.977 -13.064 1.00 59.16 104 ILE A O 1
ATOM 807 N N . LEU A 1 105 ? 22.346 5.420 -10.919 1.00 60.19 105 LEU A N 1
ATOM 808 C CA . LEU A 1 105 ? 23.694 4.882 -11.149 1.00 60.19 105 LEU A CA 1
ATOM 809 C C . LEU A 1 105 ? 23.696 3.730 -12.171 1.00 60.19 105 LEU A C 1
ATOM 811 O O . LEU A 1 105 ? 24.617 3.633 -12.977 1.00 60.19 105 LEU A O 1
ATOM 815 N N . GLY A 1 106 ? 22.658 2.884 -12.155 1.00 59.25 106 GLY A N 1
ATOM 816 C CA . GLY A 1 106 ? 22.435 1.854 -13.174 1.00 59.25 106 GLY A CA 1
ATOM 817 C C . GLY A 1 106 ? 21.998 2.432 -14.526 1.00 59.25 106 GLY A C 1
ATOM 818 O O . GLY A 1 106 ? 22.463 1.972 -15.565 1.00 59.25 106 GLY A O 1
ATOM 819 N N . ALA A 1 107 ? 21.182 3.489 -14.517 1.00 56.44 107 ALA A N 1
ATOM 820 C CA . ALA A 1 107 ? 20.668 4.158 -15.715 1.00 56.44 107 ALA A CA 1
ATOM 821 C C . ALA A 1 107 ? 21.728 4.938 -16.517 1.00 56.44 107 ALA A C 1
ATOM 823 O O . ALA A 1 107 ? 21.517 5.225 -17.692 1.00 56.44 107 ALA A O 1
ATOM 824 N N . ILE A 1 108 ? 22.881 5.274 -15.917 1.00 58.16 108 ILE A N 1
ATOM 825 C CA . ILE A 1 108 ? 24.036 5.827 -16.658 1.00 58.16 108 ILE A CA 1
ATOM 826 C C . ILE A 1 108 ? 24.563 4.794 -17.677 1.00 58.16 108 ILE A C 1
ATOM 828 O O . ILE A 1 108 ? 25.148 5.175 -18.687 1.00 58.16 108 ILE A O 1
ATOM 832 N N . SER A 1 109 ? 24.335 3.495 -17.432 1.00 60.34 109 SER A N 1
ATOM 833 C CA . SER A 1 109 ? 24.730 2.406 -18.332 1.00 60.34 109 SER A CA 1
ATOM 834 C C . SER A 1 109 ? 23.639 1.990 -19.329 1.00 60.34 109 SER A C 1
ATOM 836 O O . SER A 1 109 ? 23.993 1.486 -20.390 1.00 60.34 109 SER A O 1
ATOM 838 N N . ASP A 1 110 ? 22.355 2.170 -19.002 1.00 58.44 110 ASP A N 1
ATOM 839 C CA . ASP A 1 110 ? 21.194 1.793 -19.830 1.00 58.44 110 ASP A CA 1
ATOM 840 C C . ASP A 1 110 ? 20.063 2.817 -19.588 1.00 58.44 110 ASP A C 1
ATOM 842 O O . ASP A 1 110 ? 19.403 2.813 -18.547 1.00 58.44 110 ASP A O 1
ATOM 846 N N . TYR A 1 111 ? 19.893 3.776 -20.504 1.00 57.97 111 TYR A N 1
ATOM 847 C CA . TYR A 1 111 ? 18.945 4.884 -20.336 1.00 57.97 111 TYR A CA 1
ATOM 848 C C . TYR A 1 111 ? 17.528 4.467 -20.753 1.00 57.97 111 TYR A C 1
ATOM 850 O O . TYR A 1 111 ? 17.189 4.507 -21.936 1.00 57.97 111 TYR A O 1
ATOM 858 N N . ASP A 1 112 ? 16.680 4.134 -19.776 1.00 63.66 112 ASP A N 1
ATOM 859 C CA . ASP A 1 112 ? 15.259 3.841 -19.992 1.00 63.66 112 ASP A CA 1
ATOM 860 C C . ASP A 1 112 ? 14.355 5.023 -19.571 1.00 63.66 112 ASP A C 1
ATOM 862 O O . ASP A 1 112 ? 14.295 5.368 -18.383 1.00 63.66 112 ASP A O 1
ATOM 866 N N . PRO A 1 113 ? 13.565 5.623 -20.491 1.00 64.81 113 PRO A N 1
ATOM 867 C CA . PRO A 1 113 ? 12.665 6.747 -20.194 1.00 64.81 113 PRO A CA 1
ATOM 868 C C . PRO A 1 113 ? 11.667 6.483 -19.054 1.00 64.81 113 PRO A C 1
ATOM 870 O O . PRO A 1 113 ? 11.281 7.404 -18.330 1.00 64.81 113 PRO A O 1
ATOM 873 N N . PHE A 1 114 ? 11.278 5.219 -18.852 1.00 63.53 114 PHE A N 1
ATOM 874 C CA . PHE A 1 114 ? 10.363 4.805 -17.785 1.00 63.53 114 PHE A CA 1
ATOM 875 C C . PHE A 1 114 ? 10.916 5.066 -16.374 1.00 63.53 114 PHE A C 1
ATOM 877 O O . PHE A 1 114 ? 10.136 5.355 -15.466 1.00 63.53 114 PHE A O 1
ATOM 884 N N . MET A 1 115 ? 12.242 5.060 -16.176 1.00 64.12 115 MET A N 1
ATOM 885 C CA . MET A 1 115 ? 12.837 5.331 -14.859 1.00 64.12 115 MET A CA 1
ATOM 886 C C . MET A 1 115 ? 12.572 6.761 -14.378 1.00 64.12 115 MET A C 1
ATOM 888 O O . MET A 1 115 ? 12.324 6.979 -13.186 1.00 64.12 115 MET A O 1
ATOM 892 N N . MET A 1 116 ? 12.581 7.744 -15.286 1.00 63.78 116 MET A N 1
ATOM 893 C CA . MET A 1 116 ? 12.298 9.134 -14.918 1.00 63.78 116 MET A CA 1
ATOM 894 C C . MET A 1 116 ? 10.822 9.327 -14.559 1.00 63.78 116 MET A C 1
ATOM 896 O O . MET A 1 116 ? 10.520 10.001 -13.573 1.00 63.78 116 MET A O 1
ATOM 900 N N . THR A 1 117 ? 9.902 8.696 -15.294 1.00 73.12 117 THR A N 1
ATOM 901 C CA . THR A 1 117 ? 8.461 8.788 -15.013 1.00 73.12 117 THR A CA 1
ATOM 902 C C . THR A 1 117 ? 8.112 8.198 -13.649 1.00 73.12 117 THR A C 1
ATOM 904 O O . THR A 1 117 ? 7.435 8.856 -12.857 1.00 73.12 117 THR A O 1
ATOM 907 N N . SER A 1 118 ? 8.622 7.008 -13.326 1.00 70.25 118 SER A N 1
ATOM 908 C CA . SER A 1 118 ? 8.386 6.368 -12.027 1.00 70.25 118 SER A CA 1
ATOM 909 C C . SER A 1 118 ? 8.961 7.170 -10.860 1.00 70.25 118 SER A C 1
ATOM 911 O O . SER A 1 118 ? 8.338 7.272 -9.804 1.00 70.25 118 SER A O 1
ATOM 913 N N . THR A 1 119 ? 10.112 7.813 -11.060 1.00 72.25 119 THR A N 1
ATOM 914 C CA . THR A 1 119 ? 10.726 8.673 -10.041 1.00 72.25 119 THR A CA 1
ATOM 915 C C . THR A 1 119 ? 9.861 9.902 -9.753 1.00 72.25 119 THR A C 1
ATOM 917 O O . THR A 1 119 ? 9.580 10.202 -8.593 1.00 72.25 119 THR A O 1
ATOM 920 N N . LEU A 1 120 ? 9.371 10.584 -10.795 1.00 77.81 120 LEU A N 1
ATOM 921 C CA . LEU A 1 120 ? 8.452 11.718 -10.641 1.00 77.81 120 LEU A CA 1
ATOM 922 C C . LEU A 1 120 ? 7.139 11.302 -9.965 1.00 77.81 120 LEU A C 1
ATOM 924 O O . LEU A 1 120 ? 6.629 12.034 -9.116 1.00 77.81 120 LEU A O 1
ATOM 928 N N . LEU A 1 121 ? 6.623 10.113 -10.290 1.00 81.12 121 LEU A N 1
ATOM 929 C CA . LEU A 1 121 ? 5.422 9.557 -9.665 1.00 81.12 121 LEU A CA 1
ATOM 930 C C . LEU A 1 121 ? 5.607 9.310 -8.167 1.00 81.12 121 LEU A C 1
ATOM 932 O O . LEU A 1 121 ? 4.697 9.611 -7.401 1.00 81.12 121 LEU A O 1
ATOM 936 N N . ILE A 1 122 ? 6.772 8.829 -7.726 1.00 82.75 122 ILE A N 1
ATOM 937 C CA . ILE A 1 122 ? 7.073 8.644 -6.297 1.00 82.75 122 ILE A CA 1
ATOM 938 C C . ILE A 1 122 ? 7.088 9.984 -5.561 1.00 82.75 122 ILE A C 1
ATOM 940 O O . ILE A 1 122 ? 6.494 10.093 -4.489 1.00 82.75 122 ILE A O 1
ATOM 944 N N . PHE A 1 123 ? 7.707 11.020 -6.135 1.00 80.94 123 PHE A N 1
ATOM 945 C CA . PHE A 1 123 ? 7.698 12.358 -5.535 1.00 80.94 123 PHE A CA 1
ATOM 946 C C . PHE A 1 123 ? 6.287 12.951 -5.472 1.00 80.94 123 PHE A C 1
ATOM 948 O O . PHE A 1 123 ? 5.885 13.477 -4.432 1.00 80.94 123 PHE A O 1
ATOM 955 N N . ALA A 1 124 ? 5.514 12.834 -6.555 1.00 83.88 124 ALA A N 1
ATOM 956 C CA . ALA A 1 124 ? 4.131 13.295 -6.593 1.00 83.88 124 ALA A CA 1
ATOM 957 C C . ALA A 1 124 ?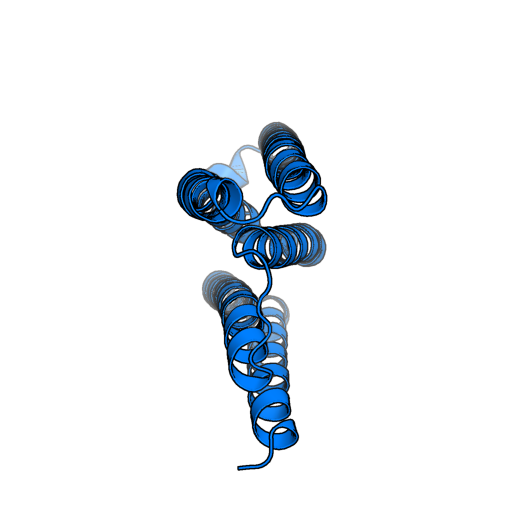 3.262 12.539 -5.576 1.00 83.88 124 ALA A C 1
ATOM 959 O O . ALA A 1 124 ? 2.516 13.159 -4.822 1.00 83.88 124 ALA A O 1
ATOM 960 N N . ALA A 1 125 ? 3.394 11.214 -5.500 1.00 82.88 125 ALA A N 1
ATOM 961 C CA . ALA A 1 125 ? 2.655 10.383 -4.557 1.00 82.88 125 ALA A CA 1
ATOM 962 C C . ALA A 1 125 ? 3.042 10.678 -3.103 1.00 82.88 125 ALA A C 1
ATOM 964 O O . ALA A 1 125 ? 2.163 10.765 -2.247 1.00 82.88 125 ALA A O 1
ATOM 965 N N . PHE A 1 126 ? 4.327 10.917 -2.825 1.00 83.69 126 PHE A N 1
ATOM 966 C CA . PHE A 1 126 ? 4.783 11.378 -1.517 1.00 83.69 126 PHE A CA 1
ATOM 967 C C . PHE A 1 126 ? 4.149 12.721 -1.143 1.00 83.69 126 PHE A C 1
ATOM 969 O O . PHE A 1 126 ? 3.619 12.853 -0.041 1.00 83.69 126 PHE A O 1
ATOM 976 N N . ALA A 1 127 ? 4.131 13.692 -2.063 1.00 82.56 127 ALA A N 1
ATOM 977 C CA . ALA A 1 127 ? 3.516 14.997 -1.833 1.00 82.56 127 ALA A CA 1
ATOM 978 C C . ALA A 1 127 ? 2.001 14.887 -1.598 1.00 82.56 127 ALA A C 1
ATOM 980 O O . ALA A 1 127 ? 1.486 15.448 -0.632 1.00 82.56 127 ALA A O 1
ATOM 981 N N . VAL A 1 128 ? 1.290 14.112 -2.425 1.00 83.12 128 VAL A N 1
ATOM 982 C CA . VAL A 1 128 ? -0.152 13.861 -2.269 1.00 83.12 128 VAL A CA 1
ATOM 983 C C . VAL A 1 128 ? -0.442 13.204 -0.928 1.00 83.12 128 VAL A C 1
ATOM 985 O O . VAL A 1 128 ? -1.362 13.620 -0.229 1.00 83.12 128 VAL A O 1
ATOM 988 N N . ASN A 1 129 ? 0.350 12.210 -0.540 1.00 80.50 129 ASN A N 1
ATOM 989 C CA . ASN A 1 129 ? 0.168 11.514 0.721 1.00 80.50 129 ASN A CA 1
ATOM 990 C C . ASN A 1 129 ? 0.499 12.407 1.926 1.00 80.50 129 ASN A C 1
ATOM 992 O O . ASN A 1 129 ? -0.224 12.397 2.915 1.00 80.50 129 ASN A O 1
ATOM 996 N N . PHE A 1 130 ? 1.526 13.252 1.826 1.00 78.19 130 PHE A N 1
ATOM 997 C CA . PHE A 1 130 ? 1.829 14.258 2.840 1.00 78.19 130 PHE A CA 1
ATOM 998 C C . PHE A 1 130 ? 0.686 15.270 2.986 1.00 78.19 130 PHE A C 1
ATOM 1000 O O . PHE A 1 130 ? 0.241 15.538 4.102 1.00 78.19 130 PHE A O 1
ATOM 1007 N N . CYS A 1 131 ? 0.146 15.776 1.873 1.00 79.50 131 CYS A N 1
ATOM 1008 C CA . CYS A 1 131 ? -1.033 16.637 1.880 1.00 79.50 131 CYS A CA 1
ATOM 1009 C C . CYS A 1 131 ? -2.242 15.917 2.486 1.00 79.50 131 CYS A C 1
ATOM 1011 O O . CYS A 1 131 ? -2.900 16.477 3.358 1.00 79.50 131 CYS A O 1
ATOM 1013 N N . ALA A 1 132 ? -2.519 14.677 2.081 1.00 74.06 132 ALA A N 1
ATOM 1014 C CA . ALA A 1 132 ? -3.619 13.878 2.609 1.00 74.06 132 ALA A CA 1
ATOM 1015 C C . ALA A 1 132 ? -3.480 13.661 4.122 1.00 74.06 132 ALA A C 1
ATOM 1017 O O . ALA A 1 132 ? -4.404 13.973 4.870 1.00 74.06 132 ALA A O 1
ATOM 1018 N N . ALA A 1 133 ? -2.310 13.229 4.592 1.00 69.88 133 ALA A N 1
ATOM 1019 C CA . ALA A 1 133 ? -2.020 13.068 6.011 1.00 69.88 133 ALA A CA 1
ATOM 1020 C C . ALA A 1 133 ? -2.177 14.394 6.778 1.00 69.88 133 ALA A C 1
ATOM 1022 O O . ALA A 1 133 ? -2.761 14.418 7.862 1.00 69.88 133 ALA A O 1
ATOM 1023 N N . PHE A 1 134 ? -1.729 15.513 6.199 1.00 70.62 134 PHE A N 1
ATOM 1024 C CA . PHE A 1 134 ? -1.879 16.846 6.783 1.00 70.62 134 PHE A CA 1
ATOM 1025 C C . PHE A 1 134 ? -3.348 17.286 6.874 1.00 70.62 134 PHE A C 1
ATOM 1027 O O . PHE A 1 134 ? -3.784 17.765 7.922 1.00 70.62 134 PHE A O 1
ATOM 1034 N N . PHE A 1 135 ? -4.140 17.081 5.817 1.00 71.31 135 PHE A N 1
ATOM 1035 C CA . PHE A 1 135 ? -5.571 17.395 5.801 1.00 71.31 135 PHE A CA 1
ATOM 1036 C C . PHE A 1 135 ? -6.355 16.548 6.804 1.00 71.31 135 PHE A C 1
ATOM 1038 O O . PHE A 1 135 ? -7.200 17.085 7.521 1.00 71.31 135 PHE A O 1
ATOM 1045 N N . ILE A 1 136 ? -6.059 15.250 6.893 1.00 67.94 136 ILE A N 1
ATOM 1046 C CA . ILE A 1 136 ? -6.722 14.353 7.844 1.00 67.94 136 ILE A CA 1
ATOM 1047 C C . ILE A 1 136 ? -6.337 14.742 9.281 1.00 67.94 136 ILE A C 1
ATOM 1049 O O . ILE A 1 136 ? -7.219 14.854 10.130 1.00 67.94 136 ILE A O 1
ATOM 1053 N N . ARG A 1 137 ? -5.062 15.060 9.556 1.00 64.94 137 ARG A N 1
ATOM 1054 C CA . ARG A 1 137 ? -4.616 15.526 10.884 1.00 64.94 137 ARG A CA 1
ATOM 1055 C C . ARG A 1 137 ? -5.263 16.850 11.291 1.00 64.94 137 ARG A C 1
ATOM 1057 O O . ARG A 1 137 ? -5.595 17.030 12.456 1.00 64.94 137 ARG A O 1
ATOM 1064 N N . LYS A 1 138 ? -5.468 17.770 10.344 1.00 63.75 138 LYS A N 1
ATOM 1065 C CA . LYS A 1 138 ? -6.125 19.063 10.597 1.00 63.75 138 LYS A CA 1
ATOM 1066 C C . LYS A 1 138 ? -7.626 18.921 10.886 1.00 63.75 138 LYS A C 1
ATOM 1068 O O . LYS A 1 138 ? -8.208 19.806 11.503 1.00 63.75 138 LYS A O 1
ATOM 1073 N N . LYS A 1 139 ? -8.246 17.829 10.432 1.00 62.50 139 LYS A N 1
ATOM 1074 C CA . LYS A 1 139 ? -9.675 17.535 10.612 1.00 62.50 139 LYS A CA 1
ATOM 1075 C C . LYS A 1 139 ? -9.956 16.603 11.801 1.00 62.50 139 LYS A C 1
ATOM 1077 O O . LYS A 1 139 ? -11.121 16.392 12.125 1.00 62.50 139 LYS A O 1
ATOM 1082 N N . ALA A 1 140 ? -8.922 16.040 12.428 1.00 56.59 140 ALA A N 1
ATOM 1083 C CA . ALA A 1 140 ? -9.067 15.149 13.572 1.00 56.59 140 ALA A CA 1
ATOM 1084 C C . ALA A 1 140 ? -9.365 15.953 14.860 1.00 56.59 140 ALA A C 1
ATOM 1086 O O . ALA A 1 140 ? -8.601 16.874 15.168 1.00 56.59 140 ALA A O 1
ATOM 1087 N N . PRO A 1 141 ? -10.450 15.633 15.596 1.00 54.06 141 PRO A N 1
ATOM 1088 C CA . PRO A 1 141 ? -10.734 16.220 16.906 1.00 54.06 141 PRO A CA 1
ATOM 1089 C C . PRO A 1 141 ? -9.634 15.871 17.923 1.00 54.06 141 PRO A C 1
ATOM 1091 O O . PRO A 1 141 ? -8.916 14.881 17.768 1.00 54.06 141 PRO A O 1
ATOM 1094 N N . ASP A 1 142 ? -9.469 16.724 18.938 1.00 56.34 142 ASP A N 1
ATOM 1095 C CA . ASP A 1 142 ? -8.338 16.676 19.876 1.00 56.34 142 ASP A CA 1
ATOM 1096 C C . ASP A 1 142 ? -8.267 15.388 20.726 1.00 56.34 142 ASP A C 1
ATOM 1098 O O . ASP A 1 142 ? -7.194 15.076 21.229 1.00 56.34 142 ASP A O 1
ATOM 1102 N N . ASP A 1 143 ? -9.335 14.584 20.808 1.00 53.06 143 ASP A N 1
ATOM 1103 C CA . ASP A 1 143 ? -9.387 13.341 21.602 1.00 53.06 143 ASP A CA 1
ATOM 1104 C C . ASP A 1 143 ? -8.629 12.147 20.979 1.00 53.06 143 ASP A C 1
ATOM 1106 O O . ASP A 1 143 ? -8.196 11.243 21.691 1.00 53.06 143 ASP A O 1
ATOM 1110 N N . VAL A 1 144 ? -8.412 12.141 19.657 1.00 52.31 144 VAL A N 1
ATOM 1111 C CA . VAL A 1 144 ? -7.650 11.088 18.949 1.00 52.31 144 VAL A CA 1
ATOM 1112 C C . VAL A 1 144 ? -6.135 11.312 19.060 1.00 52.31 144 VAL A C 1
ATOM 1114 O O . VAL A 1 144 ? -5.348 10.406 18.781 1.00 52.31 144 VAL A O 1
ATOM 1117 N N . LYS A 1 145 ? -5.702 12.508 19.483 1.00 48.12 145 LYS A N 1
ATOM 1118 C CA . LYS A 1 145 ? -4.278 12.850 19.635 1.00 48.12 145 LYS A CA 1
ATOM 1119 C C . LYS A 1 145 ? -3.638 12.201 20.863 1.00 48.12 145 LYS A C 1
ATOM 1121 O O . LYS A 1 145 ? -2.434 11.998 20.841 1.00 48.12 145 LYS A O 1
ATOM 1126 N N . ASP A 1 146 ? -4.431 11.833 21.869 1.00 43.50 146 ASP A N 1
ATOM 1127 C CA . ASP A 1 146 ? -3.933 11.331 23.159 1.00 43.50 146 ASP A CA 1
ATOM 1128 C C . ASP A 1 146 ? -3.735 9.801 23.204 1.00 43.50 146 ASP A C 1
ATOM 1130 O O . ASP A 1 146 ? -3.267 9.256 24.204 1.00 43.50 146 ASP A O 1
ATOM 1134 N N . ILE A 1 147 ? -4.089 9.075 22.134 1.00 50.81 147 ILE A N 1
ATOM 1135 C CA . ILE A 1 147 ? -3.977 7.602 22.065 1.00 50.81 147 ILE A CA 1
ATOM 1136 C C . ILE A 1 147 ? -2.689 7.149 21.341 1.00 50.81 147 ILE A C 1
ATOM 1138 O O . ILE A 1 147 ? -2.388 5.950 21.323 1.00 50.81 147 ILE A O 1
ATOM 1142 N N . PHE A 1 148 ? -1.898 8.090 20.811 1.00 41.72 148 PHE A N 1
ATOM 1143 C CA . PHE A 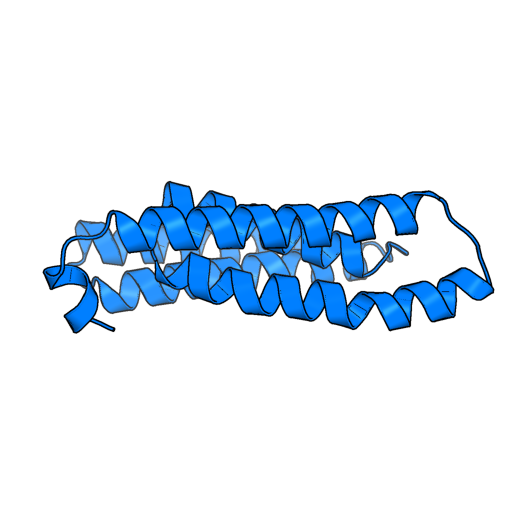1 148 ? -0.610 7.837 20.157 1.00 41.72 148 PHE A CA 1
ATOM 1144 C C . PHE A 1 148 ? 0.514 8.696 20.731 1.00 41.72 148 PHE A C 1
ATOM 1146 O O . PHE A 1 148 ? 0.363 9.935 20.744 1.00 41.72 148 PHE A O 1
#

Sequence (148 aa):
MEKTAKIAVIMVSMLSVYSGGWFLREKGGYRRSGEALILLGAIIYGSGIFLIGQIFNIRSNWPDAFLLWGIGVVVMGFAAGSFSLFYLSIPIWILGIFTCPFGILGAISDYDPFMMTSTLLIFAAFAVNFCAAFFIRKKAPDDVKDIF

Foldseek 3Di:
DDLVVVLVVLVVQLVCLLVVLVCCCPVVVNVPVSLVSLVVSLVSVLVSLVVNCVSVVPPDQPLVSLLVSLVVLVVSCVVVVDLVSLVVSLVSLVVSQVSLVVRVVVCVVPPDPVSVVSNVSSVVSNVVSVVVSVVVVVVDPPVVVVVD

pLDDT: mean 79.29, std 12.58, range [41.72, 95.12]

Radius of gyration: 17.33 Å; chains: 1; bounding box: 40×45×44 Å